Protein 8IWI (pdb70)

Organism: Escherichia coli (strain K12) (NCBI:txid83333)

Solvent-accessible surface area: 6335 Å² total; per-residue (Å²): 100,92,90,70,73,0,85,159,44,0,84,99,10,10,83,31,0,44,91,79,7,102,110,51,139,33,138,18,102,23,74,16,92,96,93,87,40,49,1,27,0,50,6,120,107,52,18,107,0,64,0,36,62,51,71,119,103,36,15,0,66,3,43,17,164,159,30,55,46,61,0,34,54,127,82,139,74,19,34,6,68,219,66,44,75,30,2,46,65,9,2,26,123,13,3,46,141,8,22,69,46,95,2,62,40,246

Sequence (106 aa):
MNDSSEFHRLADQLWLTIEERLDDWDGDSDIDCEINGGVLTITFENGSKIIINRQEPLHQVWLATKQGGYHFDLKGDEWICDRSGEETFWDLLEQAATQQQAGETVSFR

Secondary structure (DSSP, 8-state):
--HHHHHHHHHHHHHHHHHHHHT--SSS--EEEEETTEEEEE-TTS-EEEEEEEGGGTEEEEE-SS-EEEEEEETTEEEETTT--BHHHHHHHHHHHHHTS-----

Foldseek 3Di:
DDLVVLVVVVVVVVVVVCCLQVVDDDPWDWDWDADPNKIWIAGPVGWIKIWHADRVVSWIWIQAPVGIFIFDQDPNFTATPPPRDGPQVVVQVRCCVRHVHRRDDD

Radius of gyration: 13.3 Å; Cα contacts (8 Å, |Δi|>4): 161; chains: 1; bounding box: 27×29×34 Å

Nearest PDB structures (foldseek):
  1soy-assembly1_A  TM=9.251E-01  e=1.084E-14  Escherichia coli
  4jpd-assembly1_A  TM=9.285E-01  e=2.064E-10  Burkholderia cenocepacia J2315
  4hs5-assembly2_B  TM=9.099E-01  e=4.106E-10  Psychromonas ingrahamii 37
  6z1p-assembly1_BR  TM=8.778E-01  e=5.424E-04  Tetrahymena thermophila SB210
  2ga5-assembly1_A  TM=6.965E-01  e=4.073E-04  Saccharomyces cerevisiae

B-factor: mean 20.53, std 13.74, range [6.87, 94.54]

GO terms:
  GO:0005515 protein binding (F, IPI)
  GO:0008198 ferrous iron binding (F, IDA)
  GO:0008199 ferric iron binding (F, IDA)
  GO:0005829 cytosol (C, IDA)
  GO:0016226 iron-sulfur cluster assembly (P, IMP)
  GO:0005737 cytoplasm (C, IDA)
  GO:0016226 iron-sulfur cluster assembly (P, IDA)

Structure (mmCIF, N/CA/C/O backbone):
data_8IWI
#
_entry.id   8IWI
#
_cell.length_a   44.290
_cell.length_b   44.290
_cell.length_c   99.017
_cell.angle_alpha   90.00
_cell.angle_beta   90.00
_cell.angle_gamma   120.00
#
_symmetry.space_group_name_H-M   'P 32 2 1'
#
loop_
_entity.id
_entity.type
_entity.pdbx_description
1 polymer 'Iron-sulfur cluster assembly protein CyaY'
2 water water
#
loop_
_atom_site.group_PDB
_atom_site.id
_atom_site.type_symbol
_atom_site.label_atom_id
_atom_site.label_alt_id
_atom_site.label_comp_id
_atom_site.label_asym_id
_atom_site.label_entity_id
_atom_site.label_seq_id
_atom_site.pdbx_PDB_ins_code
_atom_site.Cartn_x
_atom_site.Cartn_y
_atom_site.Cartn_z
_atom_site.occupancy
_atom_site.B_iso_or_equiv
_atom_site.auth_seq_id
_atom_site.auth_comp_id
_atom_site.auth_asym_id
_atom_site.auth_atom_id
_atom_site.pdbx_PDB_model_num
ATOM 1 N N . MET A 1 1 ? -21.514 -2.861 -30.541 1.00 25.26 1 MET A N 1
ATOM 2 C CA . MET A 1 1 ? -21.095 -3.821 -29.536 1.00 23.87 1 MET A CA 1
ATOM 3 C C . MET A 1 1 ? -22.175 -4.868 -29.282 1.00 21.69 1 MET A C 1
ATOM 4 O O . MET A 1 1 ? -23.349 -4.517 -29.242 1.00 22.26 1 MET A O 1
ATOM 9 N N . ASN A 1 2 ? -21.820 -6.138 -29.078 1.00 19.13 2 ASN A N 1
ATOM 10 C CA . ASN A 1 2 ? -22.912 -7.038 -28.739 1.00 18.85 2 ASN A CA 1
ATOM 11 C C . ASN A 1 2 ? -23.127 -7.150 -27.220 1.00 16.08 2 ASN A C 1
ATOM 12 O O . ASN A 1 2 ? -22.297 -6.694 -26.425 1.00 13.77 2 ASN A O 1
ATOM 17 N N . ASP A 1 3 ? -24.325 -7.652 -26.834 1.00 16.44 3 ASP A N 1
ATOM 18 C CA . ASP A 1 3 ? -24.734 -7.648 -25.433 1.00 13.77 3 ASP A CA 1
ATOM 19 C C . ASP A 1 3 ? -23.755 -8.426 -24.560 1.00 12.10 3 ASP A C 1
ATOM 20 O O . ASP A 1 3 ? -23.425 -7.998 -23.453 1.00 11.66 3 ASP A O 1
ATOM 25 N N A SER A 1 4 ? -23.296 -9.586 -25.031 0.67 13.30 4 SER A N 1
ATOM 26 N N B SER A 1 4 ? -23.280 -9.575 -25.037 0.33 13.58 4 SER A N 1
ATOM 27 C CA A SER A 1 4 ? -22.368 -10.383 -24.235 0.67 13.17 4 SER A CA 1
ATOM 28 C CA B SER A 1 4 ? -22.361 -10.369 -24.228 0.33 13.06 4 SER A CA 1
ATOM 29 C C A SER A 1 4 ? -21.034 -9.679 -24.042 0.67 13.53 4 SER A C 1
ATOM 30 C C B SER A 1 4 ? -21.033 -9.662 -24.032 0.33 13.41 4 SER A C 1
ATOM 31 O O A SER A 1 4 ? -20.456 -9.747 -22.958 0.67 12.13 4 SER A O 1
ATOM 32 O O B SER A 1 4 ? -20.459 -9.713 -22.942 0.33 12.70 4 SER A O 1
ATOM 37 N N . GLU A 1 5 ? -20.508 -9.028 -25.079 1.00 15.05 5 GLU A N 1
ATOM 38 C CA . GLU A 1 5 ? -19.240 -8.304 -24.918 1.00 13.19 5 GLU A CA 1
ATOM 39 C C . GLU A 1 5 ? -19.414 -7.145 -23.953 1.00 13.92 5 GLU A C 1
ATOM 40 O O . GLU A 1 5 ? -18.516 -6.871 -23.146 1.00 11.53 5 GLU A O 1
ATOM 46 N N . PHE A 1 6 ? -20.586 -6.506 -23.973 1.00 11.78 6 PHE A N 1
ATOM 47 C CA . PHE A 1 6 ? -20.826 -5.446 -23.011 1.00 11.73 6 PHE A CA 1
ATOM 48 C C . PHE A 1 6 ? -20.832 -6.004 -21.596 1.00 10.85 6 PHE A C 1
ATOM 49 O O . PHE A 1 6 ? -20.219 -5.429 -20.681 1.00 11.75 6 PHE A O 1
ATOM 57 N N . HIS A 1 7 ? -21.502 -7.134 -21.381 1.00 10.87 7 HIS A N 1
ATOM 58 C CA . HIS A 1 7 ? -21.493 -7.746 -20.052 1.00 12.42 7 HIS A CA 1
ATOM 59 C C . HIS A 1 7 ? -20.081 -8.076 -19.600 1.00 12.24 7 HIS A C 1
ATOM 60 O O . HIS A 1 7 ? -19.709 -7.781 -18.455 1.00 11.35 7 HIS A O 1
ATOM 67 N N . ARG A 1 8 ? -19.278 -8.663 -20.487 1.00 11.66 8 ARG A N 1
ATOM 68 C CA . ARG A 1 8 ? -17.912 -9.030 -20.137 1.00 11.19 8 ARG A CA 1
ATOM 69 C C . ARG A 1 8 ? -17.097 -7.784 -19.746 1.00 12.87 8 ARG A C 1
ATOM 70 O O . ARG A 1 8 ? -16.465 -7.742 -18.685 1.00 12.83 8 ARG A O 1
ATOM 78 N N . LEU A 1 9 ? -17.149 -6.723 -20.576 1.00 11.83 9 LEU A N 1
ATOM 79 C CA . LEU A 1 9 ? -16.283 -5.564 -20.337 1.00 11.48 9 LEU A CA 1
ATOM 80 C C . LEU A 1 9 ? -16.766 -4.717 -19.178 1.00 11.08 9 LEU A C 1
ATOM 81 O O . LEU A 1 9 ? -15.938 -4.213 -18.398 1.00 11.66 9 LEU A O 1
ATOM 86 N N . ALA A 1 10 ? -18.093 -4.566 -19.023 1.00 10.75 10 ALA A N 1
ATOM 87 C CA . ALA A 1 10 ? -18.619 -3.872 -17.857 1.00 11.40 10 ALA A CA 1
ATOM 88 C C . ALA A 1 10 ? -18.345 -4.652 -16.574 1.00 12.25 10 ALA A C 1
ATOM 89 O O . ALA A 1 10 ? -18.029 -4.029 -15.550 1.00 11.71 10 ALA A O 1
ATOM 91 N N . ASP A 1 11 ? -18.447 -5.995 -16.587 1.00 11.12 11 ASP A N 1
ATOM 92 C CA . ASP A 1 11 ? -18.099 -6.737 -15.376 1.00 10.83 11 ASP A CA 1
ATOM 93 C C . ASP A 1 11 ? -16.658 -6.442 -14.994 1.00 11.73 11 ASP A C 1
ATOM 94 O O . ASP A 1 11 ? -16.338 -6.299 -13.807 1.00 11.42 11 ASP A O 1
ATOM 99 N N . GLN A 1 12 ? -15.754 -6.478 -15.981 1.00 10.26 12 GLN A N 1
ATOM 100 C CA . GLN A 1 12 ? -14.349 -6.202 -15.705 1.00 13.47 12 GLN A CA 1
ATOM 101 C C . GLN A 1 12 ? -14.152 -4.835 -15.102 1.00 12.89 12 GLN A C 1
ATOM 102 O O . GLN A 1 12 ? -13.380 -4.678 -14.149 1.00 11.50 12 GLN A O 1
ATOM 108 N N . LEU A 1 13 ? -14.802 -3.827 -15.691 1.00 9.83 13 LEU A N 1
ATOM 109 C CA . LEU A 1 13 ? -14.658 -2.460 -15.189 1.00 10.52 13 LEU A CA 1
ATOM 110 C C . LEU A 1 13 ? -15.171 -2.340 -13.753 1.00 10.05 13 LEU A C 1
ATOM 111 O O . LEU A 1 13 ? -14.531 -1.696 -12.908 1.00 11.45 13 LEU A O 1
ATOM 116 N N . TRP A 1 14 ? -16.300 -3.004 -13.462 1.00 10.60 14 TRP A N 1
ATOM 117 C CA . TRP A 1 14 ? -16.882 -3.003 -12.111 1.00 9.54 14 TRP A CA 1
ATOM 118 C C . TRP A 1 14 ? -15.892 -3.568 -11.108 1.00 10.87 14 TRP A C 1
ATOM 119 O O . TRP A 1 14 ? -15.670 -2.979 -10.040 1.00 10.50 14 TRP A O 1
ATOM 130 N N . LEU A 1 15 ? -15.281 -4.706 -11.432 1.00 10.55 15 LEU A N 1
ATOM 131 C CA . LEU A 1 15 ? -14.300 -5.286 -10.514 1.00 11.86 15 LEU A CA 1
ATOM 132 C C . LEU A 1 15 ? -13.143 -4.334 -10.277 1.00 11.27 15 LEU A C 1
ATOM 133 O O . LEU A 1 15 ? -12.690 -4.159 -9.136 1.00 11.40 15 LEU A O 1
ATOM 138 N N . THR A 1 16 ? -12.658 -3.698 -11.346 1.00 11.61 16 THR A N 1
ATOM 139 C CA . THR A 1 16 ? -11.505 -2.809 -11.198 1.00 13.56 16 THR A CA 1
ATOM 140 C C . THR A 1 16 ? -11.831 -1.602 -10.311 1.00 11.58 16 THR A C 1
ATOM 141 O O . THR A 1 16 ? -11.042 -1.235 -9.433 1.00 13.58 16 THR A O 1
ATOM 145 N N . ILE A 1 17 ? -12.999 -0.967 -10.539 1.00 11.38 17 ILE A N 1
ATOM 146 C CA . ILE A 1 17 ? -13.427 0.151 -9.704 1.00 12.25 17 ILE A CA 1
ATOM 147 C C . ILE A 1 17 ? -13.547 -0.303 -8.242 1.00 13.04 17 ILE A C 1
ATOM 148 O O . ILE A 1 17 ? -13.041 0.347 -7.319 1.00 13.00 17 ILE A O 1
ATOM 153 N N . GLU A 1 18 ? -14.232 -1.430 -8.018 1.00 14.00 18 GLU A N 1
ATOM 154 C CA . GLU A 1 18 ? -14.503 -1.871 -6.652 1.00 11.76 18 GLU A CA 1
ATOM 155 C C . GLU A 1 18 ? -13.207 -2.161 -5.916 1.00 12.65 18 GLU A C 1
ATOM 156 O O . GLU A 1 18 ? -13.043 -1.767 -4.768 1.00 13.80 18 GLU A O 1
ATOM 162 N N . GLU A 1 19 ? -12.281 -2.864 -6.565 1.00 12.72 19 GLU A N 1
ATOM 163 C CA . GLU A 1 19 ? -11.032 -3.197 -5.902 1.00 13.66 19 GLU A CA 1
ATOM 164 C C . GLU A 1 19 ? -10.207 -1.946 -5.641 1.00 16.36 19 GLU A C 1
ATOM 165 O O . GLU A 1 19 ? -9.679 -1.776 -4.538 1.00 18.27 19 GLU A O 1
ATOM 171 N N . ARG A 1 20 ? -10.110 -1.047 -6.636 1.00 14.89 20 ARG A N 1
ATOM 172 C CA . ARG A 1 20 ? -9.309 0.162 -6.452 1.00 15.12 20 ARG A CA 1
ATOM 173 C C . ARG A 1 20 ? -9.878 1.017 -5.329 1.00 17.48 20 ARG A C 1
ATOM 174 O O . ARG A 1 20 ? -9.127 1.561 -4.508 1.00 18.09 20 ARG A O 1
ATOM 182 N N . LEU A 1 21 ? -11.205 1.179 -5.293 1.00 15.21 21 LEU A N 1
ATOM 183 C CA . LEU A 1 21 ? -11.802 2.008 -4.240 1.00 15.63 21 LEU A CA 1
ATOM 184 C C . LEU A 1 21 ? -11.825 1.310 -2.895 1.00 19.26 21 LEU A C 1
ATOM 185 O O . LEU A 1 21 ? -11.552 1.946 -1.867 1.00 22.67 21 LEU A O 1
ATOM 190 N N . ASP A 1 22 ? -12.182 0.017 -2.852 1.00 21.05 22 ASP A N 1
ATOM 191 C CA . ASP A 1 22 ? -12.170 -0.701 -1.584 1.00 23.52 22 ASP A CA 1
ATOM 192 C C . ASP A 1 22 ? -10.753 -0.747 -1.012 1.00 23.09 22 ASP A C 1
ATOM 193 O O . ASP A 1 22 ? -10.580 -0.769 0.215 1.00 34.2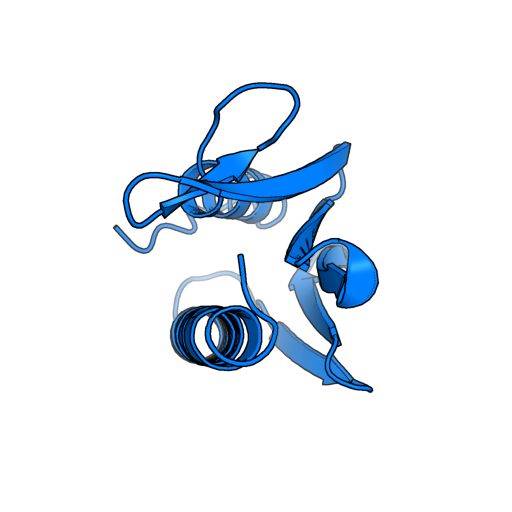8 22 ASP A O 1
ATOM 198 N N . ASP A 1 23 ? -9.720 -0.711 -1.868 1.00 26.37 23 ASP A N 1
ATOM 199 C CA . ASP A 1 23 ? -8.332 -0.788 -1.422 1.00 28.66 23 ASP A CA 1
ATOM 200 C C . ASP A 1 23 ? -7.712 0.565 -1.086 1.00 28.04 23 ASP A C 1
ATOM 201 O O . ASP A 1 23 ? -6.566 0.609 -0.624 1.00 27.69 23 ASP A O 1
ATOM 206 N N . TRP A 1 24 ? -8.420 1.658 -1.339 1.00 24.01 24 TRP A N 1
ATOM 207 C CA . TRP A 1 24 ? -7.950 2.996 -1.005 1.00 21.30 24 TRP A CA 1
ATOM 208 C C . TRP A 1 24 ? -7.471 3.064 0.436 1.00 25.15 24 TRP A C 1
ATOM 209 O O . TRP A 1 24 ? -8.177 2.652 1.367 1.00 28.26 24 TRP A O 1
ATOM 220 N N . ASP A 1 25 ? -6.282 3.626 0.614 1.00 25.14 25 ASP A N 1
ATOM 221 C CA . ASP A 1 25 ? -5.689 3.774 1.936 1.00 29.64 25 ASP A CA 1
ATOM 222 C C . ASP A 1 25 ? -5.032 5.138 2.122 1.00 24.93 25 ASP A C 1
ATOM 223 O O . ASP A 1 25 ? -4.032 5.253 2.836 1.00 27.88 25 ASP A O 1
ATOM 228 N N . GLY A 1 26 ? -5.570 6.177 1.495 1.00 22.75 26 GLY A N 1
ATOM 229 C CA . GLY A 1 26 ? -5.055 7.519 1.679 1.00 20.14 26 GLY A CA 1
ATOM 230 C C . GLY A 1 26 ? -5.614 8.146 2.943 1.00 21.58 26 GLY A C 1
ATOM 231 O O . GLY A 1 26 ? -6.283 7.496 3.751 1.00 23.50 26 GLY A O 1
ATOM 232 N N . ASP A 1 27 ? -5.377 9.456 3.086 1.00 16.95 27 ASP A N 1
ATOM 233 C CA . ASP A 1 27 ? -5.823 10.129 4.306 1.00 21.32 27 ASP A CA 1
ATOM 234 C C . ASP A 1 27 ? -7.342 10.210 4.365 1.00 17.30 27 ASP A C 1
ATOM 235 O O . ASP A 1 27 ? -7.947 10.077 5.438 1.00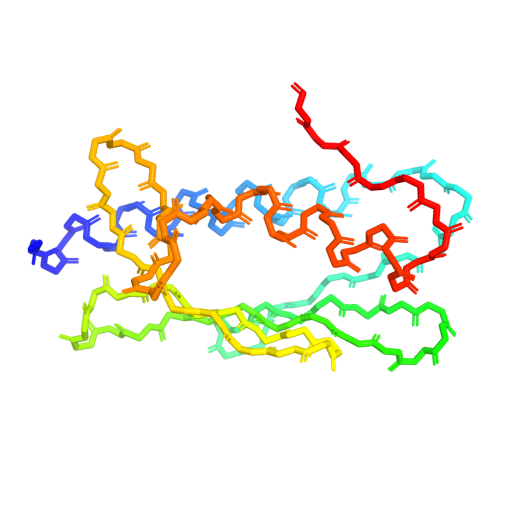 20.45 27 ASP A O 1
ATOM 240 N N . SER A 1 28 ? -7.969 10.470 3.233 1.00 14.04 28 SER A N 1
ATOM 241 C CA . SER A 1 28 ? -9.398 10.735 3.174 1.00 13.24 28 SER A CA 1
ATOM 242 C C . SER A 1 28 ? -10.179 9.453 3.339 1.00 16.15 28 SER A C 1
ATOM 243 O O . SER A 1 28 ? -9.703 8.358 3.010 1.00 14.85 28 SER A O 1
ATOM 246 N N . ASP A 1 29 ? -11.374 9.586 3.888 1.00 12.55 29 ASP A N 1
ATOM 247 C CA . ASP A 1 29 ? -12.303 8.465 3.965 1.00 14.01 29 ASP A CA 1
ATOM 248 C C . ASP A 1 29 ? -13.130 8.452 2.693 1.00 13.81 29 ASP A C 1
ATOM 249 O O . ASP A 1 29 ? -13.853 9.402 2.401 1.00 12.24 29 ASP A O 1
ATOM 254 N N . ILE A 1 30 ? -13.054 7.355 1.955 1.00 11.21 30 ILE A N 1
ATOM 255 C CA . ILE A 1 30 ? -13.802 7.213 0.708 1.00 11.61 30 ILE A CA 1
ATOM 256 C C . ILE A 1 30 ? -14.483 5.861 0.754 1.00 13.21 30 ILE A C 1
ATOM 257 O O . ILE A 1 30 ? -13.831 4.849 1.020 1.00 15.02 30 ILE A O 1
ATOM 262 N N . ASP A 1 31 ? -15.781 5.837 0.495 1.00 10.79 31 ASP A N 1
ATOM 263 C CA . ASP A 1 31 ? -16.506 4.575 0.531 1.00 11.19 31 ASP A CA 1
ATOM 264 C C . ASP A 1 31 ? -17.160 4.327 -0.817 1.00 11.61 31 ASP A C 1
ATOM 265 O O . ASP A 1 31 ? -17.583 5.248 -1.491 1.00 12.69 31 ASP A O 1
ATOM 270 N N . CYS A 1 32 ? -17.242 3.070 -1.201 1.00 10.89 32 CYS A N 1
ATOM 271 C CA . CYS A 1 32 ? -17.888 2.661 -2.423 1.00 10.32 32 CYS A CA 1
ATOM 272 C C . CYS A 1 32 ? -18.878 1.552 -2.087 1.00 10.16 32 CYS A C 1
ATOM 273 O O . CYS A 1 32 ? -18.565 0.619 -1.327 1.00 12.22 32 CYS A O 1
ATOM 276 N N . GLU A 1 33 ? -20.084 1.672 -2.645 1.00 8.66 33 GLU A N 1
ATOM 277 C CA . GLU A 1 33 ? -21.140 0.685 -2.426 1.00 10.24 33 GLU A CA 1
ATOM 278 C C . GLU A 1 33 ? -21.777 0.321 -3.759 1.00 9.08 33 GLU A C 1
ATOM 279 O O . GLU A 1 33 ? -21.788 1.129 -4.698 1.00 9.50 33 GLU A O 1
ATOM 285 N N . ILE A 1 34 ? -22.341 -0.887 -3.830 1.00 9.30 34 ILE A N 1
ATOM 286 C CA . ILE A 1 34 ? -23.056 -1.336 -5.030 1.00 8.99 34 ILE A CA 1
ATOM 287 C C . ILE A 1 34 ? -24.504 -1.585 -4.613 1.00 9.57 34 ILE A C 1
ATOM 288 O O . ILE A 1 34 ? -24.779 -2.355 -3.671 1.00 11.16 34 ILE A O 1
ATOM 293 N N . ASN A 1 35 ? -25.422 -0.889 -5.283 1.00 9.78 35 ASN A N 1
ATOM 294 C CA . ASN A 1 35 ? -26.856 -0.950 -4.989 1.00 9.91 35 ASN A CA 1
ATOM 295 C C . ASN A 1 35 ? -27.618 -1.077 -6.292 1.00 10.04 35 ASN A C 1
ATOM 296 O O . ASN A 1 35 ? -27.571 -0.178 -7.147 1.00 9.60 35 ASN A O 1
ATOM 301 N N . GLY A 1 36 ? -28.318 -2.198 -6.449 1.00 10.41 36 GLY A N 1
ATOM 302 C CA . GLY A 1 36 ? -29.018 -2.422 -7.703 1.00 11.19 36 GLY A CA 1
ATOM 303 C C . GLY A 1 36 ? -28.080 -2.444 -8.878 1.00 10.17 36 GLY A C 1
ATOM 304 O O . GLY A 1 36 ? -28.453 -2.010 -9.986 1.00 10.52 36 GLY A O 1
ATOM 305 N N . GLY A 1 37 ? -26.841 -2.903 -8.663 1.00 10.92 37 GLY A N 1
ATOM 306 C CA . GLY A 1 37 ? -25.829 -2.892 -9.699 1.00 9.85 37 GLY A CA 1
ATOM 307 C C . GLY A 1 37 ? -25.109 -1.568 -9.894 1.00 9.90 37 GLY A C 1
ATOM 308 O O . GLY A 1 37 ? -24.145 -1.517 -10.679 1.00 13.77 37 GLY A O 1
ATOM 309 N N 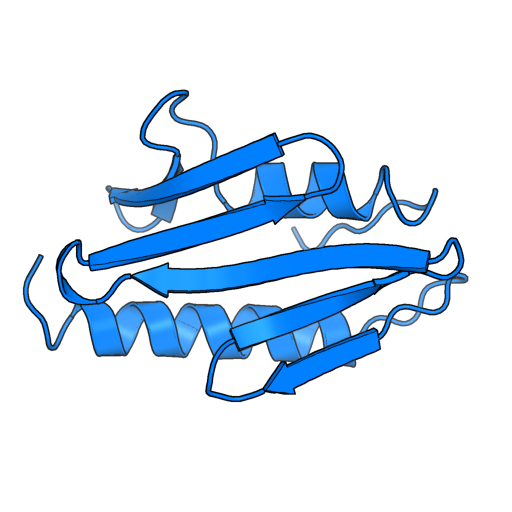. VAL A 1 38 ? -25.580 -0.486 -9.273 1.00 8.69 38 VAL A N 1
ATOM 310 C CA . VAL A 1 38 ? -25.026 0.861 -9.470 1.00 10.00 38 VAL A CA 1
ATOM 311 C C . VAL A 1 38 ? -23.933 1.091 -8.433 1.00 8.34 38 VAL A C 1
ATOM 312 O O . VAL A 1 38 ? -24.138 0.826 -7.246 1.00 8.60 38 VAL A O 1
ATOM 316 N N . LEU A 1 39 ? -22.779 1.615 -8.856 1.00 8.41 39 LEU A N 1
ATOM 317 C CA . LEU A 1 39 ? -21.721 1.952 -7.890 1.00 8.36 39 LEU A CA 1
ATOM 318 C C . LEU A 1 39 ? -21.860 3.406 -7.450 1.00 9.09 39 LEU A C 1
ATOM 319 O O . LEU A 1 39 ? -21.965 4.307 -8.298 1.00 9.54 39 LEU A O 1
ATOM 324 N N . THR A 1 40 ? -21.845 3.647 -6.148 1.00 9.58 40 THR A N 1
ATOM 325 C CA . THR A 1 40 ? -21.819 5.003 -5.608 1.00 8.71 40 THR A CA 1
ATOM 326 C C . THR A 1 40 ? -20.598 5.148 -4.712 1.00 9.25 40 THR A C 1
ATOM 327 O O . THR A 1 40 ? -20.435 4.379 -3.751 1.00 9.96 40 THR A O 1
ATOM 331 N N . ILE A 1 41 ? -19.746 6.129 -5.032 1.00 9.11 41 ILE A N 1
ATOM 332 C CA . ILE A 1 41 ? -18.589 6.534 -4.232 1.00 8.35 41 ILE A CA 1
ATOM 333 C C . ILE A 1 41 ? -18.986 7.780 -3.440 1.00 9.61 41 ILE A C 1
ATOM 334 O O . ILE A 1 41 ? -19.480 8.756 -4.026 1.00 10.30 41 ILE A O 1
ATOM 339 N N . THR A 1 42 ? -18.784 7.756 -2.115 1.00 8.97 42 THR A N 1
ATOM 340 C CA . THR A 1 42 ? -19.106 8.873 -1.232 1.00 9.81 42 THR A CA 1
ATOM 341 C C . THR A 1 42 ? -17.842 9.416 -0.573 1.00 11.66 42 THR A C 1
ATOM 342 O O . THR A 1 42 ? -16.984 8.650 -0.118 1.00 11.54 42 THR A O 1
ATOM 346 N N . PHE A 1 43 ? -17.741 10.755 -0.549 1.00 9.78 43 PHE A N 1
ATOM 347 C CA . PHE A 1 43 ? -16.624 11.501 0.003 1.00 11.43 43 PHE A CA 1
ATOM 348 C C . PHE A 1 43 ? -17.001 12.183 1.323 1.00 9.76 43 PHE A C 1
ATOM 349 O O . PHE A 1 43 ? -18.182 12.309 1.661 1.00 10.14 43 PHE A O 1
ATOM 357 N N . GLU A 1 44 ? -15.986 12.589 2.092 1.00 10.77 44 GLU A N 1
ATOM 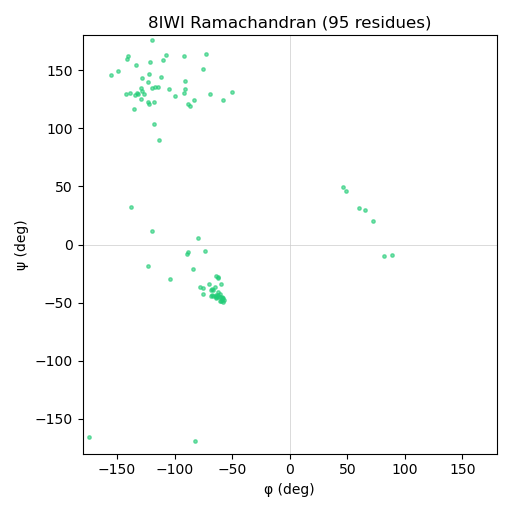358 C CA . GLU A 1 44 ? -16.228 13.153 3.417 1.00 11.60 44 GLU A CA 1
ATOM 359 C C . GLU A 1 44 ? -17.040 14.439 3.379 1.00 11.70 44 GLU A C 1
ATOM 360 O O . GLU A 1 44 ? -17.710 14.782 4.365 1.00 13.89 44 GLU A O 1
ATOM 366 N N . ASN A 1 45 ? -16.943 15.202 2.281 1.00 11.10 45 ASN A N 1
ATOM 367 C CA . ASN A 1 45 ? -17.746 16.413 2.147 1.00 12.47 45 ASN A CA 1
ATOM 368 C C . ASN A 1 45 ? -19.199 16.145 1.717 1.00 12.81 45 ASN A C 1
ATOM 369 O O . ASN A 1 45 ? -19.955 17.110 1.496 1.00 14.30 45 ASN A O 1
ATOM 374 N N . GLY A 1 46 ? -19.600 14.888 1.621 1.00 10.52 46 GLY A N 1
ATOM 375 C CA . GLY A 1 46 ? -20.960 14.518 1.251 1.00 11.93 46 GLY A CA 1
ATOM 376 C C . GLY A 1 46 ? -21.174 14.385 -0.235 1.00 13.17 46 GLY A C 1
ATOM 377 O O . GLY A 1 46 ? -22.262 13.953 -0.651 1.00 14.23 46 GLY A O 1
ATOM 378 N N . SER A 1 47 ? -20.201 14.791 -1.054 1.00 10.51 47 SER A N 1
ATOM 379 C CA . SER A 1 47 ? -20.324 14.659 -2.493 1.00 11.02 47 SER A CA 1
ATOM 380 C C . SER A 1 47 ? -20.180 13.195 -2.894 1.00 11.81 47 SER A C 1
ATOM 381 O O . SER A 1 47 ? -19.720 12.349 -2.112 1.00 10.20 47 SER A O 1
ATOM 384 N N . LYS A 1 48 ? -20.608 12.889 -4.125 1.00 10.47 48 LYS A N 1
ATOM 385 C CA . LYS A 1 48 ? -20.655 11.511 -4.614 1.00 9.34 48 LYS A CA 1
ATOM 386 C C . LYS A 1 48 ? -20.231 11.436 -6.071 1.00 9.49 48 LYS A C 1
ATOM 387 O O . LYS A 1 48 ? -20.221 12.438 -6.801 1.00 9.72 48 LYS A O 1
ATOM 393 N N . ILE A 1 49 ? -19.881 10.214 -6.483 1.00 9.26 49 ILE A N 1
ATOM 394 C CA . ILE A 1 49 ? -19.669 9.872 -7.875 1.00 9.70 49 ILE A CA 1
ATOM 395 C C . ILE A 1 49 ? -20.434 8.578 -8.101 1.00 10.17 49 ILE A C 1
ATOM 396 O O . ILE A 1 49 ? -20.316 7.633 -7.310 1.00 10.00 49 ILE A O 1
ATOM 401 N N . ILE A 1 50 ? -21.246 8.541 -9.152 1.00 9.57 50 ILE A N 1
ATOM 402 C CA . ILE A 1 50 ? -22.137 7.420 -9.434 1.00 8.69 50 ILE A CA 1
ATOM 403 C C . ILE A 1 50 ? -21.767 6.835 -10.791 1.00 9.56 50 ILE A C 1
ATOM 404 O O . ILE A 1 50 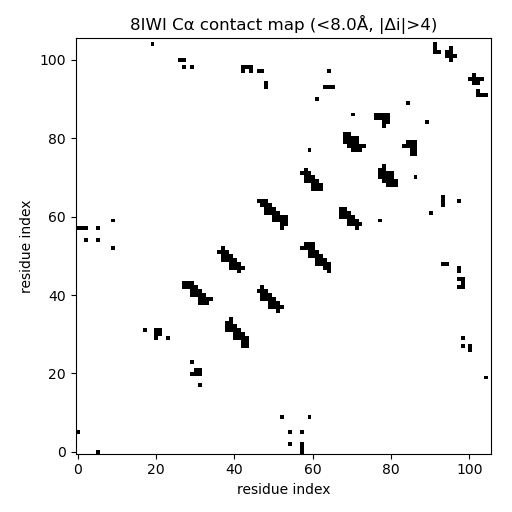? -21.570 7.571 -11.772 1.00 9.69 50 ILE A O 1
ATOM 409 N N . ILE A 1 51 ? -21.691 5.508 -10.871 1.00 9.15 51 ILE A N 1
ATOM 410 C CA . ILE A 1 51 ? -21.312 4.806 -12.106 1.00 9.53 51 ILE A CA 1
ATOM 411 C C . ILE A 1 51 ? -22.368 3.749 -12.357 1.00 8.60 51 ILE A C 1
ATOM 412 O O . ILE A 1 51 ? -22.644 2.934 -11.477 1.00 9.15 51 ILE A O 1
ATOM 417 N N . ASN A 1 52 ? -22.970 3.761 -13.549 1.00 8.47 52 ASN A N 1
ATOM 418 C CA . ASN A 1 52 ? -24.007 2.792 -13.850 1.00 10.04 52 ASN A CA 1
ATOM 419 C C . ASN A 1 52 ? -23.910 2.310 -15.303 1.00 8.03 52 ASN A C 1
ATOM 420 O O . ASN A 1 52 ? -23.262 2.940 -16.153 1.00 9.32 52 ASN A O 1
ATOM 425 N N . ARG A 1 53 ? -24.510 1.147 -15.572 1.00 10.18 53 ARG A N 1
ATOM 426 C CA . ARG A 1 53 ? -24.587 0.604 -16.928 1.00 10.54 53 ARG A CA 1
ATOM 427 C C . ARG A 1 53 ? -25.859 1.063 -17.600 1.00 13.01 53 ARG A C 1
ATOM 428 O O . ARG A 1 53 ? -26.926 1.102 -16.974 1.00 14.36 53 ARG A O 1
ATOM 436 N N . GLN A 1 54 ? -25.754 1.389 -18.892 1.00 12.07 54 GLN A N 1
ATOM 437 C CA . GLN A 1 54 ? -26.900 1.665 -19.745 1.00 12.60 54 GLN A CA 1
ATOM 438 C C . GLN A 1 54 ? -26.916 0.540 -20.772 1.00 14.90 54 GLN A C 1
ATOM 439 O O . GLN A 1 54 ? -26.297 0.629 -21.845 1.00 15.42 54 GLN A O 1
ATOM 445 N N . GLU A 1 55 ? -27.625 -0.543 -20.432 1.00 15.28 55 GLU A N 1
ATOM 446 C CA . GLU A 1 55 ? -27.578 -1.757 -21.242 1.00 16.37 55 GLU A CA 1
ATOM 447 C C . GLU A 1 55 ? -28.005 -1.554 -22.687 1.00 18.45 55 GLU A C 1
ATOM 448 O O . GLU A 1 55 ? -27.296 -2.041 -23.584 1.00 21.10 55 GLU A O 1
ATOM 454 N N . PRO A 1 56 ? 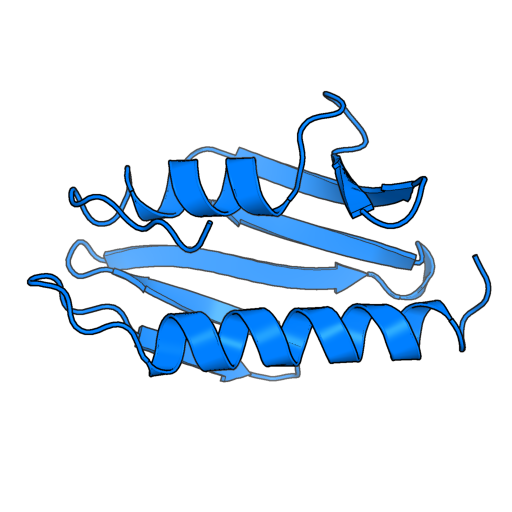-29.141 -0.918 -22.995 1.00 22.80 56 PRO A N 1
ATOM 455 C CA . PRO A 1 56 ? -29.549 -0.856 -24.408 1.00 25.89 56 PRO A CA 1
ATOM 456 C C . PRO A 1 56 ? -28.564 -0.074 -25.266 1.00 28.37 56 PRO A C 1
ATOM 457 O O . PRO A 1 56 ? -28.460 -0.353 -26.475 1.00 28.47 56 PRO A O 1
ATOM 461 N N . LEU A 1 57 ? -27.831 0.883 -24.667 1.00 18.22 57 LEU A N 1
ATOM 462 C CA . LEU A 1 57 ? -26.823 1.688 -25.350 1.00 16.02 57 LEU A CA 1
ATOM 463 C C . LEU A 1 57 ? -25.438 1.056 -25.326 1.00 13.63 57 LEU A C 1
ATOM 464 O O . LEU A 1 57 ? -24.541 1.550 -26.022 1.00 13.62 57 LEU A O 1
ATOM 469 N N . HIS A 1 58 ? -25.255 -0.025 -24.567 1.00 12.85 58 HIS A N 1
ATOM 470 C CA . HIS A 1 58 ? -23.936 -0.597 -24.293 1.00 12.73 58 HIS A CA 1
ATOM 471 C C . HIS A 1 58 ? -22.976 0.505 -23.841 1.00 10.89 58 HIS A C 1
ATOM 472 O O . HIS A 1 58 ? -21.854 0.616 -24.344 1.00 12.05 58 HIS A O 1
ATOM 479 N N . GLN A 1 59 ? -23.438 1.359 -22.931 1.00 9.07 59 GLN A N 1
ATOM 480 C CA . GLN A 1 59 ? -22.563 2.416 -22.434 1.00 9.53 59 GLN A CA 1
ATOM 481 C C . GLN A 1 59 ? -22.419 2.298 -20.935 1.00 11.11 59 GLN A C 1
ATOM 482 O O . GLN A 1 59 ? -23.270 1.730 -20.245 1.00 11.03 59 GLN A O 1
ATOM 488 N N . VAL A 1 60 ? -21.322 2.867 -20.431 1.00 10.20 60 VAL A N 1
ATOM 489 C CA . VAL A 1 60 ? -21.165 3.112 -18.994 1.00 9.05 60 VAL A CA 1
ATOM 490 C C . VAL A 1 60 ? -21.368 4.594 -18.778 1.00 9.59 60 VAL A C 1
ATOM 491 O O . VAL A 1 60 ? -20.856 5.408 -19.544 1.00 9.78 60 VAL A O 1
ATOM 495 N N . TRP A 1 61 ? -22.149 4.954 -17.781 1.00 8.38 61 TRP A N 1
ATOM 496 C CA . TRP A 1 61 ? -22.402 6.361 -17.461 1.00 9.12 61 TRP A CA 1
ATOM 497 C C . TRP A 1 61 ? -21.780 6.743 -16.127 1.00 8.42 61 TRP A C 1
ATOM 498 O O . TRP A 1 61 ? -21.805 5.948 -15.177 1.00 9.84 61 TRP A O 1
ATOM 509 N N . LEU A 1 62 ? -21.275 7.984 -16.057 1.00 9.83 62 LEU A N 1
ATOM 510 C CA . LEU A 1 62 ? -20.576 8.528 -14.892 1.00 9.72 62 LEU A CA 1
ATOM 511 C C . LEU A 1 62 ? -21.245 9.851 -14.508 1.00 8.86 62 LEU A C 1
ATOM 512 O O . LEU A 1 62 ? -21.509 10.690 -15.373 1.00 9.12 62 LEU A O 1
ATOM 517 N N . ALA A 1 63 ? -21.598 10.014 -13.232 1.00 8.27 63 ALA A N 1
ATOM 518 C CA . ALA A 1 63 ? -22.173 11.255 -12.717 1.00 9.37 63 ALA A CA 1
ATOM 519 C C . ALA A 1 63 ? -21.263 11.747 -11.590 1.00 10.02 63 ALA A C 1
ATOM 520 O O . ALA A 1 63 ? -20.995 11.003 -10.629 1.00 9.62 63 ALA A O 1
ATOM 522 N N . THR A 1 64 ? -20.719 12.941 -11.731 1.00 9.73 64 THR A N 1
ATOM 523 C CA . THR A 1 64 ? -19.838 13.547 -10.727 1.00 8.92 64 THR A CA 1
ATOM 524 C C . THR A 1 64 ? -20.474 14.845 -10.239 1.00 10.05 64 THR A C 1
ATOM 525 O O . THR A 1 64 ? -21.491 15.279 -10.750 1.00 10.21 64 THR A O 1
ATOM 529 N N . LYS A 1 65 ? -19.845 15.491 -9.253 1.00 10.21 65 LYS A N 1
ATOM 530 C CA . LYS A 1 65 ? -20.382 16.762 -8.805 1.00 11.70 65 LYS A CA 1
ATOM 531 C C . LYS A 1 65 ? -20.403 17.745 -9.948 1.00 12.01 65 LYS A C 1
ATOM 532 O O . LYS A 1 65 ? -21.334 18.550 -10.056 1.00 12.39 65 LYS A O 1
ATOM 538 N N . GLN A 1 66 ? -19.415 17.659 -10.842 1.00 11.73 66 GLN A N 1
ATOM 539 C CA . GLN A 1 66 ? -19.307 18.592 -11.957 1.00 16.69 66 GLN A CA 1
ATOM 540 C C . GLN A 1 66 ? -20.259 18.302 -13.114 1.00 12.91 66 GLN A C 1
ATOM 541 O O . GLN A 1 66 ? -20.699 19.247 -13.775 1.00 15.33 66 GLN A O 1
ATOM 547 N N . GLY A 1 67 ? -20.526 17.040 -13.439 1.00 14.00 67 GLY A N 1
ATOM 548 C CA . GLY A 1 67 ? -21.251 16.800 -14.682 1.00 13.56 67 GLY A CA 1
ATOM 549 C C . GLY A 1 67 ? -21.627 15.353 -14.882 1.00 13.74 67 GLY A C 1
ATOM 550 O O . GLY A 1 67 ? -21.550 14.547 -13.962 1.00 11.50 67 GLY A O 1
ATOM 551 N N . GLY A 1 68 ? -22.012 15.056 -16.121 1.00 13.14 68 GLY A N 1
ATOM 552 C CA . GLY A 1 68 ? -22.384 13.706 -16.521 1.00 11.66 68 GLY A CA 1
ATOM 553 C C . GLY A 1 68 ? -21.592 13.363 -17.765 1.00 10.01 68 GLY A C 1
ATOM 554 O O . GLY A 1 68 ? -21.373 14.215 -18.629 1.00 13.26 68 GLY A O 1
ATOM 555 N N . TYR A 1 69 ? -21.174 12.093 -17.863 1.00 10.12 69 TYR A N 1
ATOM 556 C CA . TYR A 1 69 ? -20.281 11.624 -18.936 1.00 9.43 69 TYR A CA 1
ATOM 557 C C . TYR A 1 69 ? -20.725 10.230 -19.349 1.00 10.06 69 TYR A C 1
ATOM 558 O O . TYR A 1 69 ? -20.909 9.376 -18.479 1.00 9.57 69 TYR A O 1
ATOM 567 N N . HIS A 1 70 ? -20.913 9.993 -20.657 1.00 10.20 70 HIS A N 1
ATOM 568 C CA . HIS A 1 70 ? -21.370 8.696 -21.167 1.00 10.03 70 HIS A CA 1
ATOM 569 C C . HIS A 1 70 ? -20.254 8.073 -22.002 1.00 10.38 70 HIS A C 1
ATOM 570 O O . HIS A 1 70 ? -19.671 8.762 -22.858 1.00 11.63 70 HIS A O 1
ATOM 577 N N . PHE A 1 71 ? -19.980 6.775 -21.827 1.00 10.77 71 PHE A N 1
ATOM 578 C CA . PHE A 1 71 ? -18.793 6.167 -22.410 1.00 1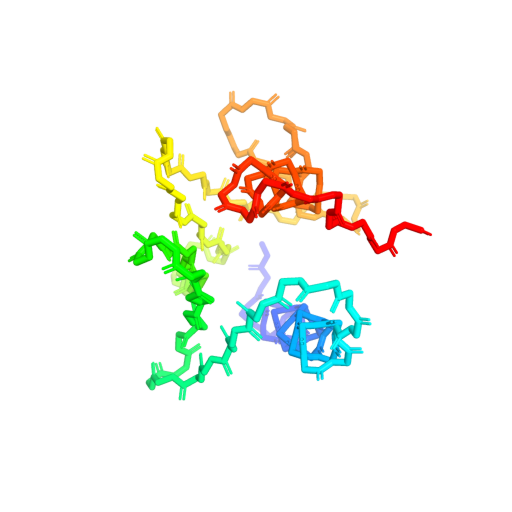1.84 71 PHE A CA 1
ATOM 579 C C . PHE A 1 71 ? -19.149 4.996 -23.303 1.00 11.20 71 PHE A C 1
ATOM 580 O O . PHE A 1 71 ? -20.005 4.168 -22.950 1.00 11.99 71 PHE A O 1
ATOM 588 N N . ASP A 1 72 ? -18.430 4.923 -24.430 1.00 12.64 72 ASP A N 1
ATOM 589 C CA . ASP A 1 72 ? -18.440 3.790 -25.339 1.00 14.90 72 ASP A CA 1
ATOM 590 C C . ASP A 1 72 ? -17.096 3.099 -25.227 1.00 17.29 72 ASP A C 1
ATOM 591 O O . ASP A 1 72 ? -16.110 3.715 -24.843 1.00 18.76 72 ASP A O 1
ATOM 596 N N . LEU A 1 73 ? -17.039 1.831 -25.614 1.00 20.48 73 LEU A N 1
ATOM 597 C CA . LEU A 1 73 ? -15.772 1.117 -25.719 1.00 29.17 73 LEU A CA 1
ATOM 598 C C . LEU A 1 73 ? -15.173 1.377 -27.095 1.00 31.13 73 LEU A C 1
ATOM 599 O O . LEU A 1 73 ? -15.802 1.089 -28.120 1.00 36.78 73 LEU A O 1
ATOM 604 N N . LYS A 1 74 ? -13.987 1.981 -27.121 1.00 27.01 74 LYS A N 1
ATOM 605 C CA . LYS A 1 74 ? -13.272 2.229 -28.362 1.00 34.17 74 LYS A CA 1
ATOM 606 C C . LYS A 1 74 ? -11.824 1.823 -28.161 1.00 34.69 74 LYS A C 1
ATOM 607 O O . LYS A 1 74 ? -11.193 2.223 -27.179 1.00 36.17 74 LYS A O 1
ATOM 613 N N . GLY A 1 75 ? -11.314 0.998 -29.072 1.00 42.64 75 GLY A N 1
ATOM 614 C CA . GLY A 1 75 ? -9.931 0.570 -29.012 1.00 42.48 75 GLY A CA 1
ATOM 615 C C . GLY A 1 75 ? -9.483 0.136 -27.632 1.00 53.33 75 GLY A C 1
ATOM 616 O O . GLY A 1 75 ? -8.455 0.608 -27.130 1.00 48.29 75 GLY A O 1
ATOM 617 N N . ASP A 1 76 ? -10.273 -0.728 -26.994 1.00 32.47 76 ASP A N 1
ATOM 618 C CA . ASP A 1 76 ? -9.955 -1.326 -25.697 1.00 35.98 76 ASP A CA 1
ATOM 619 C C . ASP A 1 76 ? -10.053 -0.348 -24.521 1.00 43.80 76 ASP A C 1
ATOM 620 O O . ASP A 1 76 ? -9.465 -0.588 -23.462 1.00 42.00 76 ASP A O 1
ATOM 625 N N . GLU A 1 77 ? -10.771 0.762 -24.651 1.00 28.14 77 GLU A N 1
ATOM 626 C CA . GLU A 1 77 ? -10.835 1.691 -23.531 1.00 26.20 77 GLU A CA 1
ATOM 627 C C . GLU A 1 77 ? -12.183 2.394 -23.552 1.00 18.55 77 GLU A C 1
ATOM 628 O O . GLU A 1 77 ? -12.717 2.652 -24.623 1.00 20.63 77 GLU A O 1
ATOM 634 N N . TRP A 1 78 ? -12.696 2.769 -22.366 1.00 15.39 78 TRP A N 1
ATOM 635 C CA . TRP A 1 78 ? -13.953 3.505 -22.266 1.00 14.25 78 TRP A CA 1
ATOM 636 C C . TRP A 1 78 ? -13.696 5.002 -22.486 1.00 13.67 78 TRP A C 1
ATOM 637 O O . TRP A 1 78 ? -12.908 5.638 -21.761 1.00 12.69 78 TRP A O 1
ATOM 648 N N . ILE A 1 79 ? -14.412 5.565 -23.450 1.00 12.29 79 ILE A N 1
ATOM 649 C CA . ILE A 1 79 ? -14.160 6.889 -24.008 1.00 13.45 79 ILE A CA 1
ATOM 650 C C . ILE A 1 79 ? -15.450 7.703 -23.980 1.00 12.57 79 ILE A C 1
ATOM 651 O O . ILE A 1 79 ? -16.516 7.211 -24.370 1.00 12.69 79 ILE A O 1
ATOM 656 N N . CYS A 1 80 ? -15.368 8.935 -23.501 1.00 11.30 80 CYS A N 1
ATOM 657 C CA . CYS A 1 80 ? -16.566 9.777 -23.392 1.00 10.47 80 CYS A CA 1
ATOM 658 C C . CYS A 1 80 ? -17.065 10.182 -24.785 1.00 11.80 80 CYS A C 1
ATOM 659 O O . CYS A 1 80 ? -16.289 10.662 -25.624 1.00 13.98 80 CYS A O 1
ATOM 662 N N . ASP A 1 81 ? -18.369 9.983 -25.039 1.00 12.48 81 ASP A N 1
ATOM 663 C CA . ASP A 1 81 ? -18.921 10.228 -26.366 1.00 16.19 81 ASP A CA 1
ATOM 664 C C . ASP A 1 81 ? -19.058 11.707 -26.732 1.00 15.91 81 ASP A C 1
ATOM 665 O O . ASP A 1 81 ? -19.421 11.996 -27.879 1.00 22.99 81 ASP A O 1
ATOM 670 N N . ARG A 1 82 ? -18.796 12.638 -25.826 1.00 15.34 82 ARG A N 1
ATOM 671 C CA . ARG A 1 82 ? -18.843 14.058 -26.163 1.00 17.03 82 ARG A CA 1
ATOM 672 C C . ARG A 1 82 ? -17.476 14.689 -26.323 1.00 23.84 82 ARG A C 1
ATOM 673 O O . ARG A 1 82 ? -17.314 15.596 -27.141 1.00 40.94 82 ARG A O 1
ATOM 681 N N . SER A 1 83 ? -16.482 14.192 -25.615 1.00 14.61 83 SER A N 1
ATOM 682 C CA . SER A 1 83 ? -15.169 14.804 -25.548 1.00 15.62 83 SER A CA 1
ATOM 683 C C . SER A 1 83 ? -14.031 13.895 -25.961 1.00 15.54 83 SER A C 1
ATOM 684 O O . SER A 1 83 ? -12.926 14.398 -26.190 1.00 18.97 83 SER A O 1
ATOM 687 N N . GLY A 1 84 ? -14.223 12.574 -25.979 1.00 16.26 84 GLY A N 1
ATOM 688 C CA . GLY A 1 84 ? -13.099 11.708 -26.265 1.00 16.28 84 GLY A CA 1
ATOM 689 C C . GLY A 1 84 ? -12.233 11.390 -25.068 1.00 14.19 84 GLY A C 1
ATOM 690 O O . GLY A 1 84 ? -11.286 10.606 -25.199 1.00 15.77 84 GLY A O 1
ATOM 691 N N A GLU A 1 85 ? -12.529 11.963 -23.909 0.25 12.24 85 GLU A N 1
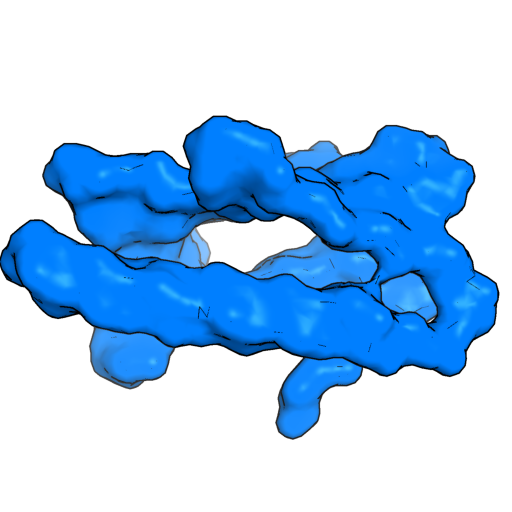ATOM 692 N N B GLU A 1 85 ? -12.481 12.006 -23.920 0.75 12.18 85 GLU A N 1
ATOM 693 C CA A GLU A 1 85 ? -11.689 11.731 -22.753 0.25 12.41 85 GLU A CA 1
ATOM 694 C CA B GLU A 1 85 ? -11.629 11.778 -22.760 0.75 12.10 85 GLU A CA 1
ATOM 695 C C A GLU A 1 85 ? -11.869 10.288 -22.297 0.25 13.40 85 GLU A C 1
ATOM 696 C C B GLU A 1 85 ? -11.943 10.409 -22.137 0.75 13.00 85 GLU A C 1
ATOM 697 O O A GLU A 1 85 ? -12.818 9.602 -22.683 0.25 17.44 85 GLU A O 1
ATOM 698 O O B GLU A 1 85 ? -13.046 9.889 -22.264 0.75 10.92 85 GLU A O 1
ATOM 709 N N . THR A 1 86 ? -10.943 9.813 -21.474 1.00 13.30 86 THR A N 1
ATOM 710 C CA . THR A 1 86 ? -11.076 8.443 -20.985 1.00 13.66 86 THR A CA 1
ATOM 711 C C . THR A 1 86 ? -11.783 8.381 -19.637 1.00 12.73 86 THR A C 1
ATOM 712 O O . THR A 1 86 ? -11.729 9.319 -18.826 1.00 10.92 86 THR A O 1
ATOM 716 N N . PHE A 1 87 ? -12.427 7.233 -19.403 1.00 11.42 87 PHE A N 1
ATOM 717 C CA . PHE A 1 87 ? -13.159 7.000 -18.175 1.00 11.39 87 PHE A CA 1
ATOM 718 C C . PHE A 1 87 ? -12.250 7.174 -16.972 1.00 12.86 87 PHE A C 1
ATOM 719 O O . PHE A 1 87 ? -12.602 7.878 -16.018 1.00 10.13 87 PHE A O 1
ATOM 727 N N . TRP A 1 88 ? -11.056 6.561 -16.992 1.00 11.78 88 TRP A N 1
ATOM 728 C CA . TRP A 1 88 ? -10.213 6.621 -15.796 1.00 10.98 88 TRP A CA 1
ATOM 729 C C . TRP A 1 88 ? -9.663 8.010 -15.559 1.00 13.04 88 TRP A C 1
ATOM 730 O O . TRP A 1 88 ? -9.522 8.431 -14.410 1.00 11.17 88 TRP A O 1
ATOM 741 N N . ASP A 1 89 ? -9.375 8.761 -16.623 1.00 10.56 89 ASP A N 1
ATOM 742 C CA . ASP A 1 89 ? -8.915 10.130 -16.426 1.00 11.40 89 ASP A CA 1
ATOM 743 C C . ASP A 1 89 ? -10.021 10.960 -15.781 1.00 12.74 89 ASP A C 1
ATOM 744 O O . ASP A 1 89 ? -9.779 11.739 -14.848 1.00 11.28 89 ASP A O 1
ATOM 749 N N . LEU A 1 90 ? -11.260 10.838 -16.293 1.00 10.32 90 LEU A N 1
ATOM 750 C CA . LEU A 1 90 ? -12.378 11.629 -15.752 1.00 10.98 90 LEU A CA 1
ATOM 751 C C . LEU A 1 90 ? -12.724 11.210 -14.327 1.00 9.76 90 LEU A C 1
ATOM 752 O O . LEU A 1 90 ? -12.981 12.070 -13.464 1.00 10.50 90 LEU A O 1
ATOM 757 N N . LEU A 1 91 ? -12.670 9.915 -14.042 1.00 8.58 91 LEU A N 1
ATOM 758 C CA . LEU A 1 91 ? -12.980 9.442 -12.699 1.00 10.68 91 LEU A CA 1
ATOM 759 C C . LEU A 1 91 ? -11.903 9.892 -11.725 1.00 12.25 91 LEU A C 1
ATOM 760 O O . LEU A 1 91 ? -12.217 10.369 -10.629 1.00 11.03 91 LEU A O 1
ATOM 765 N N . GLU A 1 92 ? -10.632 9.772 -12.106 1.00 10.88 92 GLU A N 1
ATOM 766 C CA . GLU A 1 92 ? -9.563 10.214 -11.220 1.00 10.34 92 GLU A CA 1
ATOM 767 C C . GLU A 1 92 ? -9.638 11.710 -10.988 1.00 10.18 92 GLU A C 1
ATOM 768 O O . GLU A 1 92 ? -9.475 12.157 -9.848 1.00 10.79 92 GLU A O 1
ATOM 774 N N . GLN A 1 93 ? -9.872 12.494 -12.040 1.00 11.05 93 GLN A N 1
ATOM 775 C CA . GLN A 1 93 ? -9.951 13.932 -11.857 1.00 10.83 93 GLN A CA 1
ATOM 776 C C . GLN A 1 93 ? -11.082 14.296 -10.902 1.00 9.67 93 GLN A C 1
ATOM 777 O O . GLN A 1 93 ? -10.883 15.097 -9.973 1.00 9.38 93 GLN A O 1
ATOM 783 N N . ALA A 1 94 ? -12.262 13.694 -11.081 1.00 9.93 94 ALA A N 1
ATOM 784 C CA . ALA A 1 94 ? -13.400 14.027 -10.218 1.00 8.54 94 ALA A CA 1
ATOM 785 C C . ALA A 1 94 ? -13.160 13.558 -8.790 1.00 9.41 94 ALA A C 1
ATOM 786 O O . ALA A 1 94 ? -13.489 14.285 -7.848 1.00 9.46 94 ALA A O 1
ATOM 788 N N . ALA A 1 95 ? -12.637 12.340 -8.602 1.00 8.47 95 ALA A N 1
ATOM 789 C CA . ALA A 1 95 ? -12.403 11.852 -7.240 1.00 10.59 95 ALA A CA 1
ATOM 790 C C . ALA A 1 95 ? -11.344 12.701 -6.542 1.00 10.06 95 ALA A C 1
ATOM 791 O O . ALA A 1 95 ? -11.474 12.989 -5.347 1.00 9.97 95 ALA A O 1
ATOM 793 N N . THR A 1 96 ? -10.323 13.147 -7.268 1.00 10.63 96 THR A N 1
ATOM 794 C CA . THR A 1 96 ? -9.297 14.005 -6.683 1.00 10.41 96 THR A CA 1
ATOM 795 C C . THR A 1 96 ? -9.901 15.323 -6.275 1.00 12.41 96 THR A C 1
ATOM 796 O O . THR A 1 96 ? -9.630 15.838 -5.176 1.00 12.14 96 THR A O 1
ATOM 800 N N A GLN A 1 97 ? -10.743 15.894 -7.132 0.51 11.20 97 GLN A N 1
ATOM 801 N N B GLN A 1 97 ? -10.737 15.898 -7.140 0.49 11.21 97 GLN A N 1
ATOM 802 C CA A GLN A 1 97 ? -11.367 17.165 -6.790 0.51 11.23 97 GLN A CA 1
ATOM 803 C CA B GLN A 1 97 ? -11.384 17.154 -6.788 0.49 11.26 97 GLN A CA 1
ATOM 804 C C A GLN A 1 97 ? -12.318 17.020 -5.599 0.51 10.06 97 GLN A C 1
ATOM 805 C C B GLN A 1 97 ? -12.296 16.994 -5.576 0.49 10.06 97 GLN A C 1
ATOM 806 O O A GLN A 1 97 ? -12.371 17.899 -4.726 0.51 11.36 97 GLN A O 1
ATOM 807 O O B GLN A 1 97 ? -12.304 17.842 -4.674 0.49 11.46 97 GLN A O 1
ATOM 818 N N . GLN A 1 98 ? -13.101 15.934 -5.563 1.00 9.22 98 GLN A N 1
ATOM 819 C CA . GLN A 1 98 ? -14.130 15.765 -4.538 1.00 8.97 98 GLN A CA 1
ATOM 820 C C . GLN A 1 98 ? -13.541 15.311 -3.210 1.00 10.17 98 GLN A C 1
ATOM 821 O O . GLN A 1 98 ? -14.089 15.647 -2.157 1.00 11.59 98 GLN A O 1
ATOM 827 N N . ALA A 1 99 ? -12.445 14.575 -3.227 1.00 9.25 99 ALA A N 1
ATOM 828 C CA . ALA A 1 99 ? -11.768 14.186 -1.983 1.00 10.60 99 ALA A CA 1
ATOM 829 C C . ALA A 1 99 ? -10.816 15.275 -1.481 1.00 10.91 99 ALA A C 1
ATOM 830 O O . ALA A 1 99 ? -10.458 15.288 -0.292 1.00 12.51 99 ALA A O 1
ATOM 832 N N . GLY A 1 100 ? -10.368 16.182 -2.345 1.00 11.72 100 GLY A N 1
ATOM 833 C CA . GLY A 1 100 ? -9.310 17.109 -1.987 1.00 12.81 100 GLY A CA 1
ATOM 834 C C . GLY A 1 100 ? -7.981 16.439 -1.732 1.00 14.19 100 GLY A C 1
ATOM 835 O O . GLY A 1 100 ? -7.202 16.923 -0.900 1.00 16.27 100 GLY A O 1
ATOM 836 N N . GLU A 1 101 ? -7.721 15.311 -2.393 1.00 13.22 101 GLU A N 1
ATOM 837 C CA . GLU A 1 101 ? -6.499 14.538 -2.242 1.00 16.77 101 GLU A CA 1
ATOM 838 C C . GLU A 1 101 ? -6.357 13.767 -3.542 1.00 14.85 101 GLU A C 1
ATOM 839 O O . GLU A 1 101 ? -7.373 13.371 -4.141 1.00 14.04 101 GLU A O 1
ATOM 845 N N . THR A 1 102 ? -5.119 13.562 -3.985 1.00 14.23 102 THR A N 1
ATOM 846 C CA . THR A 1 102 ? -4.906 12.810 -5.216 1.00 17.51 102 THR A CA 1
ATOM 847 C C . THR A 1 102 ? -5.510 11.425 -5.087 1.00 15.50 102 THR A C 1
ATOM 848 O O . THR A 1 102 ? -5.179 10.675 -4.156 1.00 13.90 102 THR A O 1
ATOM 852 N N . VAL A 1 103 ? -6.398 11.085 -6.025 1.00 15.04 103 VAL A N 1
ATOM 853 C CA . VAL A 1 103 ? -6.949 9.748 -6.175 1.00 13.22 103 VAL A CA 1
ATOM 854 C C . VAL A 1 103 ? -6.502 9.291 -7.556 1.00 16.40 103 VAL A C 1
ATOM 855 O O . VAL A 1 103 ? -7.031 9.759 -8.573 1.00 17.11 103 VAL A O 1
ATOM 859 N N . SER A 1 104 ? -5.497 8.416 -7.595 1.00 17.28 104 SER A N 1
ATOM 860 C CA . SER A 1 104 ? -4.801 8.012 -8.814 1.00 17.05 104 SER A CA 1
ATOM 861 C C . SER A 1 104 ? -4.554 6.518 -8.759 1.00 16.61 104 SER A C 1
ATOM 862 O O . SER A 1 104 ? -4.023 6.020 -7.762 1.00 21.16 104 SER A O 1
ATOM 865 N N . PHE A 1 105 ? -4.917 5.816 -9.840 1.00 20.00 105 PHE A N 1
ATOM 866 C CA . PHE A 1 105 ? -4.698 4.377 -9.940 1.00 22.27 105 PHE A CA 1
ATOM 867 C C . PHE A 1 105 ? -3.804 4.000 -11.119 1.00 32.59 105 PHE A C 1
ATOM 868 O O . PHE A 1 105 ? -3.688 2.810 -11.456 1.00 27.12 105 PHE A O 1
ATOM 876 N N . ARG A 1 106 ? -3.158 4.971 -11.754 0.84 22.61 106 ARG A N 1
ATOM 877 C CA . ARG A 1 106 ? -2.348 4.663 -12.923 1.00 27.29 106 ARG A CA 1
ATOM 878 C C . ARG A 1 106 ? -1.056 3.990 -12.507 0.92 33.35 106 ARG A C 1
ATOM 879 O O . ARG A 1 106 ? -0.619 3.052 -13.168 0.80 44.55 106 ARG A O 1
#

InterPro domains:
  IPR002908 Frataxin/CyaY [PF01491] (1-100)
  IPR002908 Frataxin/CyaY [PS50810] (1-103)
  IPR002908 Frataxin/CyaY [PTHR16821] (1-105)
  IPR002908 Frataxin/CyaY [SM01219] (1-106)
  IPR002908 Frataxin/CyaY [TIGR03421] (2-105)
  IPR020895 Frataxin conserved site [PS01344] (50-64)
  IPR036524 Frataxin/CyaY superfamily [G3DSA:3.30.920.10] (1-106)
  IPR036524 Frataxin/CyaY superfamily [SSF55387] (1-105)
  IPR047584 Iron-sulfur cluster assembly protein CyaY [MF_00142] (1-105)